Protein AF-A0A812N7P0-F1 (afdb_monomer)

Structure (mmCIF, N/CA/C/O backbone):
data_AF-A0A812N7P0-F1
#
_entry.id   AF-A0A812N7P0-F1
#
loop_
_atom_site.group_PDB
_atom_site.id
_atom_site.type_symbol
_atom_site.label_atom_id
_atom_site.label_alt_id
_atom_site.label_comp_id
_atom_site.label_asy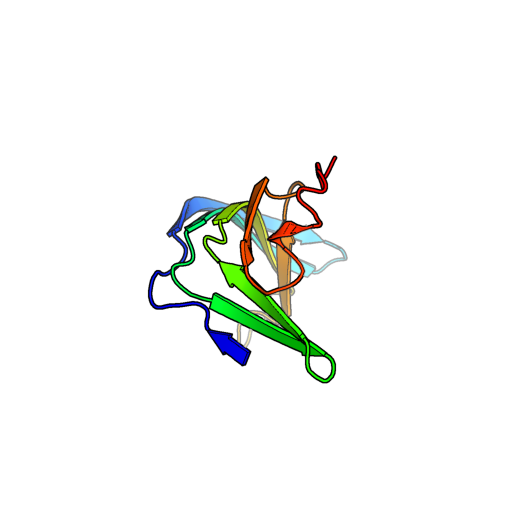m_id
_atom_site.label_entity_id
_atom_site.label_seq_id
_atom_site.pdbx_PDB_ins_code
_atom_site.Cartn_x
_atom_site.Cartn_y
_atom_site.Cartn_z
_atom_site.occupancy
_atom_site.B_iso_or_equiv
_atom_site.auth_seq_id
_atom_site.auth_comp_id
_atom_site.auth_asym_id
_atom_site.auth_atom_id
_atom_site.pdbx_PDB_model_num
ATOM 1 N N . GLU A 1 1 ? 2.768 -5.010 -21.454 1.00 88.19 1 GLU A N 1
ATOM 2 C CA . GLU A 1 1 ? 2.739 -6.167 -20.540 1.00 88.19 1 GLU A CA 1
ATOM 3 C C . GLU A 1 1 ? 3.118 -5.702 -19.145 1.00 88.19 1 GLU A C 1
ATOM 5 O O . GLU A 1 1 ? 3.998 -4.857 -19.026 1.00 88.19 1 GLU A O 1
ATOM 10 N N . ILE A 1 2 ? 2.432 -6.185 -18.111 1.00 92.25 2 ILE A N 1
ATOM 11 C CA . ILE A 1 2 ? 2.720 -5.836 -16.717 1.00 92.25 2 ILE A CA 1
ATOM 12 C C . ILE A 1 2 ? 2.961 -7.142 -15.969 1.00 92.25 2 ILE A C 1
ATOM 14 O O . ILE A 1 2 ? 2.033 -7.928 -15.800 1.00 92.25 2 ILE A O 1
ATOM 18 N N . ASN A 1 3 ? 4.195 -7.358 -15.526 1.00 94.00 3 ASN A N 1
ATOM 19 C CA . ASN A 1 3 ? 4.571 -8.449 -14.642 1.00 94.00 3 ASN A CA 1
ATOM 20 C C . ASN A 1 3 ? 5.231 -7.835 -13.400 1.00 94.00 3 ASN A C 1
ATOM 22 O O . ASN A 1 3 ? 6.187 -7.074 -13.521 1.00 94.00 3 ASN A O 1
ATOM 26 N N . LEU A 1 4 ? 4.699 -8.122 -12.213 1.00 93.12 4 LEU A N 1
ATOM 27 C CA . LEU A 1 4 ? 5.176 -7.554 -10.945 1.00 93.12 4 LEU A CA 1
ATOM 28 C C . LEU A 1 4 ? 6.100 -8.507 -10.168 1.00 93.12 4 LEU A C 1
ATOM 30 O O . LEU A 1 4 ? 6.494 -8.192 -9.048 1.00 93.12 4 LEU A O 1
ATOM 34 N N . GLY A 1 5 ? 6.453 -9.641 -10.774 1.00 93.62 5 GLY A N 1
ATOM 35 C CA . GLY A 1 5 ? 7.295 -10.666 -10.178 1.00 93.62 5 GLY A CA 1
ATOM 36 C C . GLY A 1 5 ? 6.616 -11.406 -9.026 1.00 93.62 5 GLY A C 1
ATOM 37 O O . GLY A 1 5 ? 5.408 -11.286 -8.802 1.00 93.62 5 GLY A O 1
ATOM 38 N N . ASP A 1 6 ? 7.416 -12.180 -8.300 1.00 96.12 6 ASP A N 1
ATOM 39 C CA . ASP A 1 6 ? 6.958 -13.038 -7.204 1.00 96.12 6 ASP A CA 1
ATOM 40 C C . ASP A 1 6 ? 7.313 -12.458 -5.829 1.00 96.12 6 ASP A C 1
ATOM 42 O O . ASP A 1 6 ? 6.780 -12.891 -4.795 1.00 96.12 6 ASP A O 1
ATOM 46 N N . ARG A 1 7 ? 8.206 -11.457 -5.777 1.00 96.19 7 ARG A N 1
ATOM 47 C CA . ARG A 1 7 ? 8.601 -10.847 -4.510 1.00 96.19 7 ARG A CA 1
ATOM 48 C C . ARG A 1 7 ? 7.492 -9.952 -3.971 1.00 96.19 7 ARG A C 1
ATOM 50 O O . ARG A 1 7 ? 7.208 -8.872 -4.485 1.00 96.19 7 ARG A O 1
ATOM 57 N N . LYS A 1 8 ? 6.906 -10.379 -2.855 1.00 96.56 8 LYS A N 1
ATOM 58 C CA . LYS A 1 8 ? 5.850 -9.645 -2.149 1.00 96.56 8 LYS A CA 1
ATOM 59 C C . LYS A 1 8 ? 6.406 -8.409 -1.422 1.00 96.56 8 LYS A C 1
ATOM 61 O O . LYS A 1 8 ? 7.546 -8.444 -0.949 1.00 96.56 8 LYS A O 1
ATOM 66 N N . PRO A 1 9 ? 5.615 -7.331 -1.286 1.00 96.69 9 PRO A N 1
ATOM 67 C CA . PRO A 1 9 ? 5.963 -6.212 -0.419 1.00 96.69 9 PRO A CA 1
ATOM 68 C C . PRO A 1 9 ? 6.032 -6.660 1.046 1.00 96.69 9 PRO A C 1
ATOM 70 O O . PRO A 1 9 ? 5.252 -7.501 1.495 1.00 96.69 9 PRO A O 1
ATOM 73 N N . VAL A 1 10 ? 6.952 -6.065 1.798 1.00 97.81 10 VAL A N 1
ATOM 74 C CA . VAL A 1 10 ? 7.084 -6.239 3.245 1.00 97.81 10 VAL A CA 1
ATOM 75 C C . VAL A 1 10 ? 6.385 -5.076 3.935 1.00 97.81 10 VAL A C 1
ATOM 77 O O . VAL A 1 10 ? 6.678 -3.914 3.641 1.00 97.81 10 VAL A O 1
ATOM 80 N N . LEU A 1 11 ? 5.470 -5.397 4.847 1.00 97.00 11 LEU A N 1
ATOM 81 C CA . LEU A 1 11 ? 4.768 -4.429 5.684 1.00 97.00 11 LEU A CA 1
ATOM 82 C C . LEU A 1 11 ? 5.325 -4.472 7.104 1.00 97.00 11 LEU A C 1
ATOM 84 O O . LEU A 1 11 ? 5.611 -5.551 7.624 1.00 97.00 11 LEU A O 1
ATOM 88 N N . GLY A 1 12 ? 5.444 -3.314 7.743 1.00 93.25 12 GLY A N 1
ATOM 89 C CA . GLY A 1 12 ? 5.783 -3.237 9.157 1.00 93.25 12 GLY A CA 1
ATOM 90 C C . GLY A 1 12 ? 6.731 -2.091 9.517 1.00 93.25 12 GLY A C 1
ATOM 91 O O . GLY A 1 12 ? 7.528 -1.661 8.683 1.00 93.25 12 GLY A O 1
ATOM 92 N N . PRO A 1 13 ? 6.703 -1.611 10.773 1.00 96.06 13 PRO A N 1
ATOM 93 C CA . PRO A 1 13 ? 5.783 -1.995 11.851 1.00 96.06 13 PRO A CA 1
ATOM 94 C C . PRO A 1 13 ? 4.331 -1.587 11.550 1.00 96.06 13 PRO A C 1
ATOM 96 O O . PRO A 1 13 ? 4.087 -0.803 10.636 1.00 96.06 13 PRO A O 1
ATOM 99 N N . ILE A 1 14 ? 3.373 -2.169 12.274 1.00 97.19 14 ILE A N 1
ATOM 100 C CA . ILE A 1 14 ? 1.941 -1.861 12.155 1.00 97.19 14 ILE A CA 1
ATOM 101 C C . ILE A 1 14 ? 1.504 -1.145 13.432 1.00 97.19 14 ILE A C 1
ATOM 103 O O . ILE A 1 14 ? 1.804 -1.603 14.533 1.00 97.19 14 ILE A O 1
ATOM 107 N N . GLN A 1 15 ? 0.795 -0.035 13.276 1.00 97.75 15 GLN A N 1
ATOM 108 C CA . GLN A 1 15 ? 0.158 0.714 14.351 1.00 97.75 15 GLN A CA 1
ATOM 109 C C . GLN A 1 15 ? -1.323 0.858 14.033 1.00 97.75 15 GLN A C 1
ATOM 111 O O . GLN A 1 15 ? -1.698 1.067 12.884 1.00 97.75 15 GLN A O 1
ATOM 116 N N . THR A 1 16 ? -2.173 0.734 15.044 1.00 97.88 16 THR A N 1
ATOM 117 C CA . THR A 1 16 ? -3.625 0.790 14.870 1.00 97.88 16 THR A CA 1
ATOM 118 C C . THR A 1 16 ? -4.247 1.709 15.897 1.00 97.88 16 THR A C 1
ATOM 120 O O . THR A 1 16 ? -3.855 1.674 17.063 1.00 97.88 16 THR A O 1
ATOM 123 N N . PHE A 1 17 ? -5.247 2.480 15.491 1.00 97.75 17 PHE A N 1
ATOM 124 C CA . PHE A 1 17 ? -5.994 3.345 16.395 1.00 97.75 17 PHE A CA 1
ATOM 125 C C . PHE A 1 17 ? -7.413 3.577 15.882 1.00 97.75 17 PHE A C 1
ATOM 127 O O . PHE A 1 17 ? -7.670 3.575 14.677 1.00 97.75 17 PHE A O 1
ATOM 134 N N . PHE A 1 18 ? -8.341 3.781 16.812 1.00 97.00 18 PHE A N 1
ATOM 135 C CA . PHE A 1 18 ? -9.721 4.126 16.492 1.00 97.00 18 PHE A CA 1
ATOM 136 C C . PHE A 1 18 ? -9.877 5.635 16.365 1.00 97.00 18 PHE A C 1
ATOM 138 O O . PHE A 1 18 ? -9.231 6.405 17.075 1.00 97.00 18 PHE A O 1
ATOM 145 N N . GLU A 1 19 ? -10.749 6.057 15.460 1.00 94.94 19 GLU A N 1
ATOM 146 C CA . GLU A 1 19 ? -11.069 7.465 15.261 1.00 94.94 19 GLU A CA 1
ATOM 147 C C . GLU A 1 19 ? -12.491 7.602 14.708 1.00 94.94 19 GLU A C 1
ATOM 149 O O . GLU A 1 19 ? -12.930 6.794 13.884 1.00 94.94 19 GLU A O 1
ATOM 154 N N . THR A 1 20 ? -13.181 8.678 15.079 1.00 94.56 20 THR A N 1
ATOM 155 C CA . THR A 1 20 ? -14.490 9.047 14.528 1.00 94.56 20 THR A CA 1
ATOM 156 C C . THR A 1 20 ? -14.350 10.270 13.627 1.00 94.56 20 THR A C 1
ATOM 158 O O . THR A 1 20 ? -13.795 11.285 14.038 1.00 94.56 20 THR A O 1
ATOM 161 N N . GLN A 1 21 ? -14.882 10.208 12.403 1.00 91.44 21 GLN A N 1
ATOM 162 C CA . GLN A 1 21 ? -14.896 11.340 11.466 1.00 91.44 21 GLN A CA 1
ATOM 163 C C . GLN A 1 21 ? -16.257 11.434 10.791 1.00 91.44 21 GLN A C 1
ATOM 165 O O . GLN A 1 21 ? -16.800 10.422 10.351 1.00 91.44 21 GLN A O 1
ATOM 170 N N . ASN A 1 22 ? -16.798 12.650 10.687 1.00 91.19 22 ASN A N 1
ATOM 171 C CA . ASN A 1 22 ? -18.120 12.909 10.105 1.00 91.19 22 ASN A CA 1
ATOM 172 C C . ASN A 1 22 ? -19.234 12.039 10.726 1.00 91.19 22 ASN A C 1
ATOM 174 O O . ASN A 1 22 ? -20.159 11.634 10.032 1.00 91.19 22 ASN A O 1
ATOM 178 N N . GLY A 1 23 ? -19.122 11.726 12.022 1.00 92.81 23 GLY A N 1
ATOM 179 C CA . GLY A 1 23 ? -20.088 10.897 12.751 1.00 92.81 23 GLY A CA 1
ATOM 180 C C . GLY A 1 23 ? -19.929 9.382 12.575 1.00 92.81 23 GLY A C 1
ATOM 181 O O . GLY A 1 23 ? -20.706 8.640 13.163 1.00 92.81 23 GLY A O 1
ATOM 182 N N . PHE A 1 24 ? -18.930 8.912 11.821 1.00 93.62 24 PHE A N 1
ATOM 183 C CA . PHE A 1 24 ? -18.690 7.486 11.598 1.00 93.62 24 PHE A CA 1
ATOM 184 C C . PHE A 1 24 ? -17.419 7.004 12.301 1.00 93.62 24 PHE A C 1
ATOM 186 O O . PHE A 1 24 ? -16.326 7.537 12.070 1.00 93.62 24 PHE A O 1
ATOM 193 N N . GLU A 1 25 ? -17.554 5.964 13.123 1.00 95.75 25 GLU A N 1
ATOM 194 C CA . GLU A 1 25 ? -16.422 5.253 13.719 1.00 95.75 25 GLU A CA 1
ATOM 195 C C . GLU A 1 25 ? -15.608 4.526 12.642 1.00 95.75 25 GLU A C 1
ATOM 197 O O . GLU A 1 25 ? -16.142 4.050 11.634 1.00 95.75 25 GLU A O 1
ATOM 202 N N . GLY A 1 26 ? -14.294 4.465 12.845 1.00 96.69 26 GLY A N 1
ATOM 203 C CA . GLY A 1 26 ? -13.364 3.811 11.938 1.00 96.69 26 GLY A CA 1
ATOM 204 C C . GLY A 1 26 ? -12.118 3.290 12.643 1.00 96.69 26 GLY A C 1
ATOM 205 O O . GLY A 1 26 ? -11.722 3.792 13.697 1.00 96.69 26 GLY A O 1
ATOM 206 N N . LEU A 1 27 ? -11.486 2.296 12.021 1.00 97.44 27 LEU A N 1
ATOM 207 C CA . LEU A 1 27 ? -10.169 1.789 12.399 1.00 97.44 27 LEU A CA 1
ATOM 208 C C . LEU A 1 27 ? -9.131 2.330 11.414 1.00 97.44 27 LEU A C 1
ATOM 210 O O . LEU A 1 27 ? -9.237 2.116 10.206 1.00 97.44 27 LEU A O 1
ATOM 214 N N . ASN A 1 28 ? -8.121 3.016 11.932 1.00 97.81 28 ASN A N 1
ATOM 215 C CA . ASN A 1 28 ? -6.952 3.423 11.169 1.00 97.81 28 ASN A CA 1
ATOM 216 C C . ASN A 1 28 ? -5.809 2.438 11.410 1.00 97.81 28 ASN A C 1
ATOM 218 O O . ASN A 1 28 ? -5.620 1.951 12.529 1.00 97.81 28 ASN A O 1
ATOM 222 N N . ILE A 1 29 ? -5.049 2.161 10.356 1.00 98.12 29 ILE A N 1
ATOM 223 C CA . ILE A 1 29 ? -3.878 1.292 10.375 1.00 98.12 29 ILE A CA 1
ATOM 224 C C . ILE A 1 29 ? -2.745 2.017 9.655 1.00 98.12 29 ILE A C 1
ATOM 226 O O . ILE A 1 29 ? -2.797 2.205 8.441 1.00 98.12 29 ILE A O 1
ATOM 230 N N . ASP A 1 30 ? -1.707 2.367 10.400 1.00 97.94 30 ASP A N 1
ATOM 231 C CA . ASP A 1 30 ? -0.476 2.930 9.864 1.00 97.94 30 ASP A CA 1
ATOM 232 C C . ASP A 1 30 ? 0.577 1.836 9.754 1.00 97.94 30 ASP A C 1
ATOM 234 O O . ASP A 1 30 ? 0.817 1.072 10.693 1.00 97.94 30 ASP A O 1
ATOM 238 N N . THR A 1 31 ? 1.230 1.740 8.601 1.00 98.31 31 THR A N 1
ATOM 239 C CA . THR A 1 31 ? 2.329 0.796 8.416 1.00 98.31 31 THR A CA 1
ATOM 240 C C . THR A 1 31 ? 3.343 1.289 7.406 1.00 98.31 31 THR A C 1
ATOM 242 O O . THR A 1 31 ? 3.004 2.011 6.474 1.00 98.31 31 THR A O 1
ATOM 245 N N . ASN A 1 32 ? 4.600 0.877 7.543 1.00 98.00 32 ASN A N 1
ATOM 246 C CA . ASN A 1 32 ? 5.558 1.088 6.465 1.00 98.00 32 ASN A CA 1
ATOM 247 C C . ASN A 1 32 ? 5.444 -0.029 5.432 1.00 98.00 32 ASN A C 1
ATOM 249 O O . ASN A 1 32 ? 5.217 -1.185 5.777 1.00 98.00 32 ASN A O 1
ATOM 253 N N . VAL A 1 33 ? 5.659 0.320 4.169 1.00 97.94 33 VAL A N 1
ATOM 254 C CA . VAL A 1 33 ? 5.782 -0.615 3.055 1.00 97.94 33 VAL A CA 1
ATOM 255 C C . VAL A 1 33 ? 7.182 -0.510 2.474 1.00 97.94 33 VAL A C 1
ATOM 257 O O . VAL A 1 33 ? 7.695 0.583 2.237 1.00 97.94 33 VAL A O 1
ATOM 260 N N . THR A 1 34 ? 7.818 -1.653 2.248 1.00 97.94 34 THR A N 1
ATOM 261 C CA . THR A 1 34 ? 9.025 -1.762 1.427 1.00 97.94 34 THR A CA 1
ATOM 262 C C . THR A 1 34 ? 8.801 -2.845 0.394 1.00 97.94 34 THR A C 1
ATOM 264 O O . THR A 1 34 ? 8.512 -3.990 0.731 1.00 97.94 34 THR A O 1
ATOM 267 N N . TRP A 1 35 ? 8.953 -2.496 -0.874 1.00 97.56 3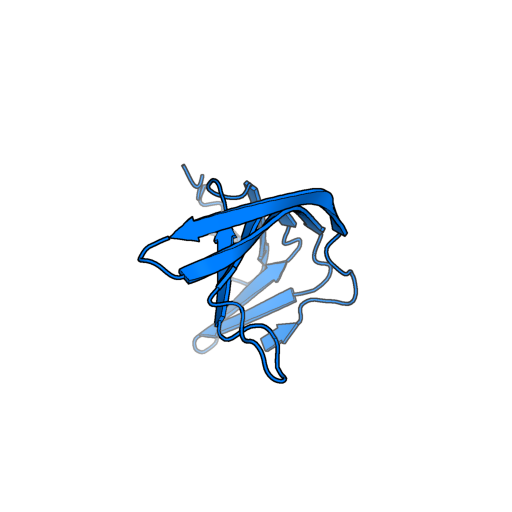5 TRP A N 1
ATOM 268 C CA . TRP A 1 35 ? 8.784 -3.418 -1.976 1.00 97.56 35 TRP A CA 1
ATOM 269 C C . TRP A 1 35 ? 9.961 -3.304 -2.927 1.00 97.56 35 TRP A C 1
ATOM 271 O O . TRP A 1 35 ? 10.278 -2.221 -3.408 1.00 97.56 35 TRP A O 1
ATOM 281 N N . LEU A 1 36 ? 10.611 -4.436 -3.171 1.00 96.25 36 LEU A N 1
ATOM 282 C CA . LEU A 1 36 ? 11.655 -4.587 -4.173 1.00 96.25 36 LEU A CA 1
ATOM 283 C C . LEU A 1 36 ? 11.086 -5.511 -5.247 1.00 96.25 36 LEU A C 1
ATOM 285 O O . LEU A 1 36 ? 11.128 -6.726 -5.088 1.00 96.25 36 LEU A O 1
ATOM 289 N N . CYS A 1 37 ? 10.483 -4.938 -6.278 1.00 94.62 37 CYS A N 1
ATOM 290 C CA . CYS A 1 37 ? 9.849 -5.689 -7.351 1.00 94.62 37 CYS A CA 1
ATOM 291 C C . CYS A 1 37 ? 10.922 -6.352 -8.227 1.00 94.62 37 CYS A C 1
ATOM 293 O O . CYS A 1 37 ? 11.859 -5.692 -8.679 1.00 94.62 37 CYS A O 1
ATOM 295 N N . ASP A 1 38 ? 10.781 -7.656 -8.456 1.00 93.81 38 ASP A N 1
ATOM 296 C CA . ASP A 1 38 ? 11.600 -8.458 -9.374 1.00 93.81 38 ASP A CA 1
ATOM 297 C C . ASP A 1 38 ? 10.908 -8.704 -10.725 1.00 93.81 38 ASP A C 1
ATOM 299 O O . ASP A 1 38 ? 11.409 -9.443 -11.570 1.00 93.81 38 ASP A O 1
ATOM 303 N N . GLY A 1 39 ? 9.765 -8.052 -10.940 1.00 92.25 39 GLY A N 1
ATOM 304 C CA . GLY A 1 39 ? 9.048 -8.038 -12.204 1.00 92.25 39 GLY A CA 1
ATOM 305 C C . GLY A 1 39 ? 9.574 -7.016 -13.214 1.00 92.25 39 GLY A C 1
ATOM 306 O O . GLY A 1 39 ? 10.515 -6.255 -12.975 1.00 92.25 39 GLY A O 1
ATOM 307 N N . LYS A 1 40 ? 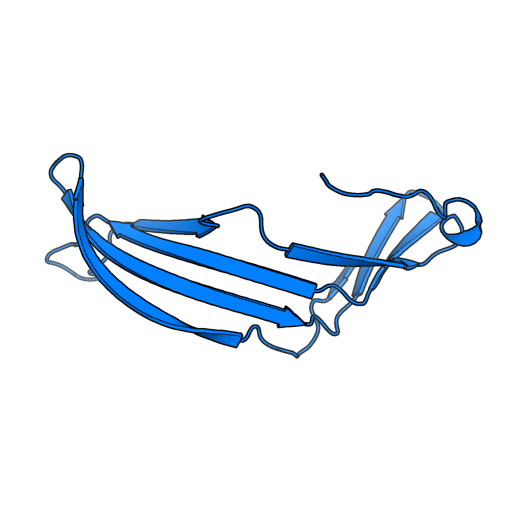8.899 -6.982 -14.363 1.00 92.56 40 LYS A N 1
ATOM 308 C CA . LYS A 1 40 ? 9.158 -6.059 -15.465 1.00 92.56 40 LYS A CA 1
ATOM 309 C C . LYS A 1 40 ? 7.849 -5.528 -16.031 1.00 92.56 40 LYS A C 1
ATOM 311 O O . LYS A 1 40 ? 6.901 -6.271 -16.289 1.00 92.56 40 LYS A O 1
ATOM 316 N N . ILE A 1 41 ? 7.823 -4.229 -16.293 1.00 91.94 41 ILE A N 1
ATOM 317 C CA . ILE A 1 41 ? 6.723 -3.574 -17.000 1.00 91.94 41 ILE A CA 1
ATOM 318 C C . ILE A 1 41 ? 7.219 -3.220 -18.396 1.00 91.94 41 ILE A C 1
ATOM 320 O O . ILE A 1 41 ? 8.262 -2.594 -18.535 1.00 91.94 41 ILE A O 1
ATOM 324 N N . ILE A 1 42 ? 6.488 -3.621 -19.431 1.00 91.25 42 ILE A N 1
ATOM 325 C CA . ILE A 1 42 ? 6.830 -3.365 -20.833 1.00 91.25 42 ILE A CA 1
ATOM 326 C C . ILE A 1 42 ? 5.722 -2.545 -21.482 1.00 91.25 42 ILE A C 1
ATOM 328 O O . ILE A 1 42 ? 4.567 -2.974 -21.556 1.00 91.25 42 ILE A O 1
ATOM 332 N N . LEU A 1 43 ? 6.091 -1.387 -22.013 1.00 89.31 43 LEU A N 1
ATOM 333 C CA . LEU A 1 43 ? 5.251 -0.504 -22.806 1.00 89.31 43 LEU A CA 1
ATOM 334 C C . LEU A 1 43 ? 5.686 -0.600 -24.271 1.00 89.31 43 LEU A C 1
ATOM 336 O O . LEU A 1 43 ? 6.860 -0.431 -24.595 1.00 89.31 43 LEU A O 1
ATOM 340 N N . ARG A 1 44 ? 4.732 -0.872 -25.164 1.00 87.38 44 ARG A N 1
ATOM 341 C CA . ARG A 1 44 ? 4.957 -0.916 -26.614 1.00 87.38 44 ARG A CA 1
ATOM 342 C C . ARG A 1 44 ? 4.217 0.239 -27.272 1.00 87.38 44 ARG A C 1
ATOM 344 O O . ARG A 1 44 ? 3.004 0.349 -27.112 1.00 87.38 44 ARG A O 1
ATOM 351 N N . ILE A 1 45 ? 4.944 1.081 -28.002 1.00 84.00 45 ILE A N 1
ATOM 352 C CA . ILE A 1 45 ? 4.398 2.207 -28.768 1.00 84.00 45 ILE A CA 1
ATOM 353 C C . ILE A 1 45 ? 4.891 2.062 -30.211 1.00 84.00 45 ILE A C 1
ATOM 355 O O . ILE A 1 45 ? 6.038 2.375 -30.531 1.00 84.00 45 ILE A O 1
ATOM 359 N N . GLY A 1 46 ? 4.034 1.543 -31.095 1.00 84.25 46 GLY A N 1
ATOM 360 C CA . GLY A 1 46 ? 4.426 1.209 -32.467 1.00 84.25 46 GLY A CA 1
ATOM 361 C C . GLY A 1 46 ? 5.540 0.155 -32.497 1.00 84.25 46 GLY A C 1
ATOM 362 O O . GLY A 1 46 ? 5.384 -0.921 -31.926 1.00 84.25 46 GLY A O 1
ATOM 363 N N . ALA A 1 47 ? 6.664 0.474 -33.147 1.00 83.06 47 ALA A N 1
ATOM 364 C CA . ALA A 1 47 ? 7.851 -0.388 -33.211 1.00 83.06 47 ALA A CA 1
ATOM 365 C C . ALA A 1 47 ? 8.810 -0.222 -32.013 1.00 83.06 47 ALA A C 1
ATOM 367 O O . ALA A 1 47 ? 9.824 -0.913 -31.935 1.00 83.06 47 ALA A O 1
ATOM 368 N N . VAL A 1 48 ? 8.521 0.708 -31.097 1.00 82.19 48 VAL A N 1
ATOM 369 C CA . VAL A 1 48 ? 9.369 0.997 -29.937 1.00 82.19 48 VAL A CA 1
ATOM 370 C C . VAL A 1 48 ? 8.880 0.204 -28.729 1.00 82.19 48 VAL A C 1
ATOM 372 O O . VAL A 1 48 ? 7.704 0.264 -28.366 1.00 82.19 48 VAL A O 1
ATOM 375 N N . GLU A 1 49 ? 9.805 -0.495 -28.072 1.00 86.06 49 GLU A N 1
ATOM 376 C CA . GLU A 1 49 ? 9.583 -1.162 -26.790 1.00 86.06 49 GLU A CA 1
ATOM 377 C C . GLU A 1 49 ? 10.400 -0.467 -25.691 1.00 86.06 49 GLU A C 1
ATOM 379 O O . GLU A 1 49 ? 11.611 -0.270 -25.834 1.00 86.06 49 GLU A O 1
ATOM 384 N N . ILE A 1 50 ? 9.722 -0.082 -24.608 1.00 88.62 50 ILE A N 1
ATOM 385 C CA . ILE A 1 50 ? 10.303 0.529 -23.409 1.00 88.62 50 ILE A CA 1
ATOM 386 C C . ILE A 1 50 ? 9.963 -0.366 -22.219 1.00 88.62 50 ILE A C 1
ATOM 388 O O . ILE A 1 50 ? 8.801 -0.709 -22.004 1.00 88.62 50 ILE A O 1
ATOM 392 N N . GLY A 1 51 ? 10.971 -0.743 -21.445 1.00 89.25 51 GLY A N 1
ATOM 393 C CA . GLY A 1 51 ? 10.835 -1.514 -20.220 1.00 89.25 51 GLY A CA 1
ATOM 394 C C . GLY A 1 51 ? 11.081 -0.666 -18.975 1.00 89.25 51 GLY A C 1
ATOM 395 O O . GLY A 1 51 ? 11.835 0.303 -19.011 1.00 89.25 51 GLY A O 1
ATOM 396 N N . ILE A 1 52 ? 10.459 -1.055 -17.868 1.00 90.56 52 ILE A N 1
ATOM 397 C CA . ILE A 1 52 ? 10.775 -0.613 -16.512 1.00 90.56 52 ILE A CA 1
ATOM 398 C C . ILE A 1 52 ? 11.150 -1.863 -15.720 1.00 90.56 52 ILE A C 1
ATOM 400 O O . ILE A 1 52 ? 10.378 -2.822 -15.663 1.00 90.56 52 ILE A O 1
ATOM 404 N N . GLU A 1 53 ? 12.331 -1.837 -15.119 1.00 90.38 53 GLU A N 1
ATOM 405 C CA . GLU A 1 53 ? 12.916 -2.917 -14.324 1.00 90.38 53 GLU A CA 1
ATOM 406 C C . GLU A 1 53 ? 13.423 -2.368 -12.985 1.00 90.38 53 GLU A C 1
ATOM 408 O O . GLU A 1 53 ? 13.558 -1.153 -12.808 1.00 90.38 53 GLU A O 1
ATOM 413 N N . ASN A 1 54 ? 13.721 -3.262 -12.038 1.00 89.25 54 ASN A N 1
ATOM 414 C CA . ASN A 1 54 ? 14.265 -2.916 -10.718 1.00 89.25 54 ASN A CA 1
ATOM 415 C C . ASN A 1 54 ? 13.416 -1.876 -9.967 1.00 89.25 54 ASN A C 1
ATOM 417 O O . ASN A 1 54 ? 13.951 -0.976 -9.314 1.00 89.25 54 ASN A O 1
ATOM 421 N N . PHE A 1 55 ? 12.089 -1.972 -10.086 1.00 93.1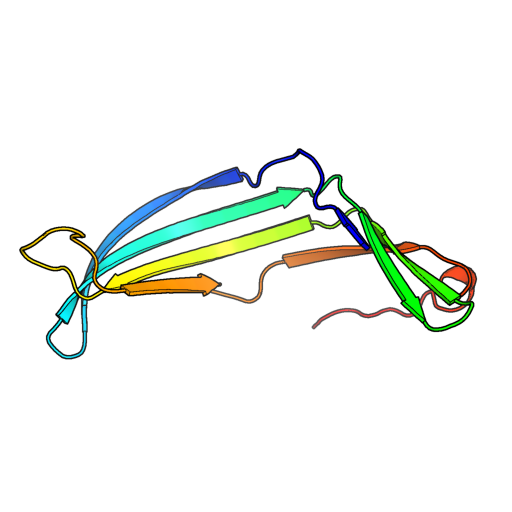9 55 PHE A N 1
ATOM 422 C CA . PHE A 1 55 ? 11.193 -1.066 -9.383 1.00 93.19 55 PHE A CA 1
ATOM 423 C C . PHE A 1 55 ? 11.290 -1.307 -7.873 1.00 93.19 55 PHE A C 1
ATOM 425 O O . PHE A 1 55 ? 11.111 -2.424 -7.389 1.00 93.19 55 PHE A O 1
ATOM 432 N N . SER A 1 56 ? 11.539 -0.252 -7.109 1.00 95.69 56 SER A N 1
ATOM 433 C CA . SER A 1 56 ? 11.425 -0.280 -5.658 1.00 95.69 56 SER A CA 1
ATOM 434 C C . SER A 1 56 ? 10.535 0.842 -5.160 1.00 95.69 56 SER A C 1
ATOM 436 O O . SER A 1 56 ? 10.503 1.933 -5.730 1.00 95.69 56 SER A O 1
ATOM 438 N N . LEU A 1 57 ? 9.818 0.550 -4.081 1.00 96.25 57 LEU A N 1
ATOM 439 C CA . LEU A 1 57 ? 8.922 1.462 -3.392 1.00 96.25 57 LEU A CA 1
ATOM 440 C C . LEU A 1 57 ? 9.159 1.330 -1.890 1.00 96.25 57 LEU A C 1
ATOM 442 O O . LEU A 1 57 ? 9.087 0.233 -1.337 1.00 96.25 57 LEU A O 1
ATOM 446 N N . LYS A 1 58 ? 9.410 2.451 -1.220 1.00 98.12 58 LYS A N 1
ATOM 447 C CA . LYS A 1 58 ? 9.510 2.526 0.236 1.00 98.12 58 LYS A CA 1
ATOM 448 C C . LYS A 1 58 ? 8.747 3.738 0.749 1.00 98.12 58 LYS A C 1
ATOM 450 O O . LYS A 1 58 ? 8.983 4.853 0.296 1.00 98.12 58 LYS A O 1
ATOM 455 N N . GLY A 1 59 ? 7.861 3.542 1.715 1.00 97.69 59 GLY A N 1
ATOM 456 C CA . GLY A 1 59 ? 7.082 4.641 2.278 1.00 97.69 59 GLY A CA 1
ATOM 457 C C . GLY A 1 59 ? 6.215 4.217 3.452 1.00 97.69 59 GLY A C 1
ATOM 458 O O . GLY A 1 59 ? 6.277 3.071 3.897 1.00 97.69 59 GLY A O 1
ATOM 459 N N . SER A 1 60 ? 5.401 5.151 3.932 1.00 98.00 60 SER A N 1
ATOM 460 C CA . SER A 1 60 ? 4.439 4.927 5.010 1.00 98.00 60 SER A CA 1
ATOM 461 C C . SER A 1 60 ? 3.020 5.001 4.457 1.00 98.00 60 SER A C 1
ATOM 463 O O . SER A 1 60 ? 2.652 5.969 3.794 1.00 98.00 60 SER A O 1
ATOM 465 N N . VAL A 1 61 ? 2.237 3.963 4.720 1.00 98.06 61 VAL A N 1
ATOM 466 C CA . VAL A 1 61 ? 0.855 3.778 4.286 1.00 98.06 61 VAL A CA 1
ATOM 467 C C . VAL A 1 61 ? -0.071 4.011 5.473 1.00 98.06 61 VAL A C 1
ATOM 469 O O . VAL A 1 61 ? 0.167 3.487 6.556 1.00 98.06 61 VAL A O 1
ATOM 472 N N . HIS A 1 62 ? -1.149 4.745 5.233 1.00 97.75 62 HIS A N 1
ATOM 473 C CA . HIS A 1 62 ? -2.283 4.907 6.129 1.00 97.75 62 HIS A CA 1
ATOM 474 C C . HIS A 1 62 ? -3.506 4.256 5.488 1.00 97.75 62 HIS A C 1
ATOM 476 O O . HIS A 1 62 ? -3.945 4.663 4.403 1.00 97.75 62 HIS A O 1
ATOM 482 N N . LEU A 1 63 ? -4.030 3.225 6.145 1.00 97.75 63 LEU A N 1
ATOM 483 C CA . LEU A 1 63 ? -5.278 2.568 5.791 1.00 97.75 63 LEU A CA 1
ATOM 484 C C . LEU A 1 63 ? -6.372 3.043 6.737 1.00 97.75 63 LEU A C 1
ATOM 486 O O . LEU A 1 63 ? -6.198 3.046 7.952 1.00 97.75 63 LEU A O 1
ATOM 490 N N . ARG A 1 64 ? -7.527 3.381 6.176 1.00 97.31 64 ARG A N 1
ATOM 491 C CA . ARG A 1 64 ? -8.690 3.849 6.922 1.00 97.31 64 ARG A CA 1
ATOM 492 C C . ARG A 1 64 ? -9.878 2.956 6.603 1.00 97.31 64 ARG A C 1
ATOM 494 O O . ARG A 1 64 ? -10.301 2.879 5.452 1.00 97.31 64 ARG A O 1
ATOM 501 N N . LEU A 1 65 ? -10.388 2.273 7.619 1.00 97.56 65 LEU A N 1
ATOM 502 C CA . LEU A 1 65 ? -11.524 1.359 7.548 1.00 97.56 65 LEU A CA 1
ATOM 503 C C . LEU A 1 65 ? -12.733 2.058 8.177 1.00 97.56 65 LEU A C 1
ATOM 505 O O . LEU A 1 65 ? -12.837 2.123 9.401 1.00 97.56 65 LEU A O 1
ATOM 509 N N . ARG A 1 66 ? -13.602 2.655 7.355 1.00 96.06 66 ARG A N 1
ATOM 510 C CA . ARG A 1 66 ? -14.738 3.486 7.795 1.00 96.06 66 ARG A CA 1
ATOM 511 C C . ARG A 1 66 ? -15.847 3.488 6.725 1.00 96.06 66 ARG A C 1
ATOM 513 O O . ARG A 1 66 ? -15.516 3.605 5.545 1.00 96.06 66 ARG A O 1
ATOM 520 N N . PRO A 1 67 ? -17.139 3.437 7.105 1.00 95.88 67 PRO A N 1
ATOM 521 C CA . PRO A 1 67 ? -17.660 3.263 8.467 1.00 95.88 67 PRO A CA 1
ATOM 522 C C . PRO A 1 67 ? -17.502 1.823 8.969 1.00 95.88 67 PRO A C 1
ATOM 524 O O . PRO A 1 67 ? -17.474 0.891 8.165 1.00 95.88 67 PRO A O 1
ATOM 527 N N . LEU A 1 68 ? -17.420 1.635 10.286 1.00 96.19 68 LEU A N 1
ATOM 528 C CA . LEU A 1 68 ? -17.641 0.319 10.893 1.00 96.19 68 LEU A CA 1
ATOM 529 C C . LEU A 1 68 ? -19.144 0.003 10.901 1.00 96.19 68 LEU A C 1
ATOM 531 O O . LEU A 1 68 ? -19.963 0.886 11.153 1.00 96.19 68 LEU A O 1
ATOM 535 N N . LEU A 1 69 ? -19.500 -1.239 10.572 1.00 95.62 69 LEU A N 1
ATOM 536 C CA . LEU A 1 69 ? -20.881 -1.717 10.468 1.00 95.62 69 LEU A CA 1
ATOM 537 C C . LEU A 1 69 ? -21.175 -2.751 11.561 1.00 95.62 69 LEU A C 1
ATOM 539 O O . LEU A 1 69 ? -20.316 -3.557 11.910 1.00 95.62 69 LEU A O 1
ATOM 543 N N . GLU A 1 70 ? -22.417 -2.783 12.044 1.00 94.25 70 GLU A N 1
ATOM 544 C CA . GLU A 1 70 ? -22.883 -3.769 13.038 1.00 94.25 70 GLU A CA 1
ATOM 545 C C . GLU A 1 70 ? -23.197 -5.149 12.429 1.00 94.25 70 GLU A C 1
ATOM 547 O O . GLU A 1 70 ? -23.466 -6.114 13.142 1.00 94.25 70 GLU A O 1
ATOM 552 N N . THR A 1 71 ? -23.170 -5.260 11.098 1.00 94.88 71 THR A N 1
ATOM 553 C CA . THR A 1 71 ? -23.438 -6.498 10.353 1.00 94.88 71 THR A CA 1
ATOM 554 C C . THR A 1 71 ? -22.283 -6.814 9.410 1.00 94.88 71 THR A C 1
ATOM 556 O O . THR A 1 71 ? -21.448 -5.959 9.121 1.00 94.88 71 THR A O 1
ATOM 559 N N . LEU A 1 72 ? -22.196 -8.062 8.943 1.00 94.06 72 LEU A N 1
ATOM 560 C CA . LEU A 1 72 ? -21.153 -8.463 8.000 1.00 94.06 72 LEU A CA 1
ATOM 561 C C . LEU A 1 72 ? -21.426 -7.904 6.588 1.00 94.06 72 LEU A C 1
ATOM 563 O O . LEU A 1 72 ? -22.559 -8.019 6.117 1.00 94.06 72 LEU A O 1
ATOM 567 N N . PRO A 1 73 ? -20.396 -7.398 5.873 1.00 90.94 73 PRO A N 1
ATOM 568 C CA . PRO A 1 73 ? -19.010 -7.196 6.321 1.00 90.94 73 PRO A CA 1
ATOM 569 C C . PRO A 1 73 ? -18.877 -6.012 7.299 1.00 90.94 73 PRO A C 1
ATOM 571 O O . PRO A 1 73 ? -19.429 -4.950 7.056 1.00 90.94 73 PRO A O 1
ATOM 574 N N . VAL A 1 74 ? -18.079 -6.164 8.366 1.00 94.19 74 VAL A N 1
ATOM 575 C CA . VAL A 1 74 ? -17.958 -5.169 9.465 1.00 94.19 74 VAL A CA 1
ATOM 576 C C . VAL A 1 74 ? -17.321 -3.826 9.069 1.00 94.19 74 VAL A C 1
ATOM 578 O O . VAL A 1 74 ? -17.244 -2.913 9.885 1.00 94.19 74 VAL A O 1
ATOM 581 N N . VAL A 1 75 ? -16.849 -3.688 7.829 1.00 96.12 75 VAL A N 1
ATOM 582 C CA . VAL A 1 75 ? -16.262 -2.458 7.285 1.00 96.12 75 VAL A CA 1
ATOM 583 C C . VAL A 1 75 ? -17.026 -2.077 6.020 1.00 96.12 75 VAL A C 1
ATOM 585 O O . VAL A 1 75 ? -17.026 -2.828 5.047 1.00 96.12 75 VAL A O 1
ATOM 588 N N . GLY A 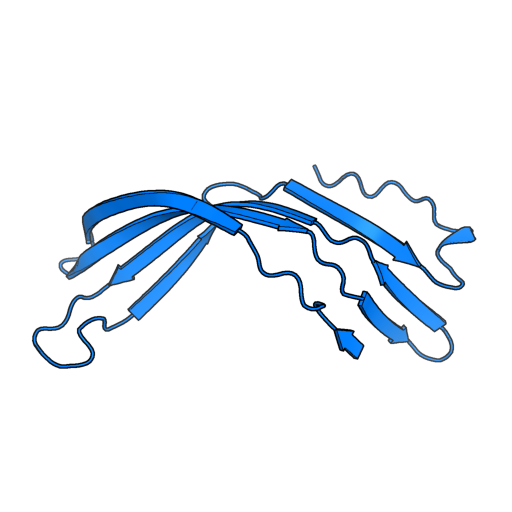1 76 ? -17.641 -0.895 6.019 1.00 94.88 76 GLY A N 1
ATOM 589 C CA . GLY A 1 76 ? -18.383 -0.357 4.877 1.00 94.88 76 GLY A CA 1
ATOM 590 C C . GLY A 1 76 ? -17.502 0.272 3.794 1.00 94.88 76 GLY A C 1
ATOM 591 O O . GLY A 1 76 ? -17.945 0.426 2.660 1.00 94.88 76 GLY A O 1
ATOM 592 N N . GLY A 1 77 ? -16.253 0.622 4.116 1.00 94.94 77 GLY A N 1
ATOM 593 C CA . GLY A 1 77 ? -15.317 1.221 3.169 1.00 94.94 77 GLY A CA 1
ATOM 594 C C . GLY A 1 77 ? -13.863 1.151 3.629 1.00 94.94 77 GLY A C 1
ATOM 595 O O . GLY A 1 77 ? -13.569 1.165 4.823 1.00 94.94 77 GLY A O 1
ATOM 596 N N . MET A 1 78 ? -12.949 1.084 2.661 1.00 96.19 78 MET A N 1
ATOM 597 C CA . MET A 1 78 ? -11.505 1.113 2.887 1.00 96.19 78 MET A CA 1
ATOM 598 C C . MET A 1 78 ? -10.861 2.172 1.998 1.00 96.19 78 MET A C 1
ATOM 600 O O . MET A 1 78 ? -11.093 2.210 0.792 1.00 96.19 78 MET A O 1
ATOM 604 N N . GLN A 1 79 ? -10.000 2.988 2.592 1.00 96.50 79 GLN A N 1
ATOM 605 C CA . GLN A 1 79 ? -9.142 3.933 1.892 1.00 96.50 79 GLN A CA 1
ATOM 606 C C . GLN A 1 79 ? -7.682 3.597 2.193 1.00 96.50 79 GLN A C 1
ATOM 608 O O . GLN A 1 79 ? -7.329 3.367 3.345 1.00 96.50 79 GLN A O 1
ATOM 613 N N . ILE A 1 80 ? -6.836 3.586 1.164 1.00 97.12 80 ILE A N 1
ATOM 614 C CA . ILE A 1 80 ? -5.392 3.361 1.282 1.00 97.12 80 ILE A CA 1
ATOM 615 C C . ILE A 1 80 ? -4.692 4.609 0.755 1.00 97.12 80 ILE A C 1
ATOM 617 O O . ILE A 1 80 ? -4.961 5.050 -0.361 1.00 97.12 80 ILE A O 1
ATOM 621 N N . THR A 1 81 ? -3.810 5.190 1.559 1.00 97.44 81 THR A N 1
ATOM 622 C CA . THR A 1 81 ? -3.080 6.419 1.222 1.00 97.44 81 THR A CA 1
ATOM 623 C C . THR A 1 81 ? -1.628 6.321 1.648 1.00 97.44 81 THR A C 1
ATOM 625 O O . THR A 1 81 ? -1.309 5.599 2.586 1.00 97.44 81 THR A O 1
ATOM 628 N N . MET A 1 82 ? -0.746 7.056 0.975 1.00 97.12 82 MET A N 1
ATOM 629 C CA . MET A 1 82 ? 0.614 7.275 1.462 1.00 97.12 82 MET A CA 1
ATOM 630 C C . MET A 1 82 ? 0.610 8.512 2.367 1.00 97.12 82 MET A C 1
ATOM 632 O O . MET A 1 82 ? 0.070 9.545 1.974 1.00 97.12 82 MET A O 1
ATOM 636 N N . LEU A 1 83 ? 1.202 8.417 3.561 1.00 94.81 83 LEU A N 1
ATOM 637 C CA . LEU A 1 83 ? 1.314 9.542 4.507 1.00 94.81 83 LEU A CA 1
ATOM 638 C C . LEU A 1 83 ? 2.221 10.661 3.976 1.00 94.81 83 LEU A C 1
ATOM 640 O O . LEU A 1 83 ? 2.069 11.826 4.331 1.00 94.81 83 LEU A O 1
ATOM 644 N N . SER A 1 84 ? 3.162 10.298 3.113 1.00 94.19 84 SER A N 1
ATOM 645 C CA . SER A 1 84 ? 4.072 11.192 2.407 1.00 94.19 84 SER A CA 1
ATOM 646 C C . SER A 1 84 ? 4.413 10.589 1.041 1.00 94.19 84 SER A C 1
ATOM 648 O O . SER A 1 84 ? 4.196 9.389 0.839 1.00 94.19 84 SER A O 1
ATOM 650 N N . PRO A 1 85 ? 4.932 11.377 0.079 1.00 96.56 85 PRO A N 1
ATOM 651 C CA . PRO A 1 85 ? 5.408 10.829 -1.186 1.00 96.56 85 PRO A CA 1
ATOM 652 C C . PRO A 1 85 ? 6.391 9.669 -0.943 1.00 96.56 85 PRO A C 1
ATOM 654 O O . PRO A 1 85 ? 7.389 9.859 -0.241 1.00 96.56 85 PRO A O 1
ATOM 657 N N . PRO A 1 86 ? 6.123 8.458 -1.467 1.00 96.69 86 PRO A N 1
ATOM 658 C CA . PRO A 1 86 ? 6.999 7.322 -1.241 1.00 96.69 86 PRO A CA 1
ATOM 659 C C . PRO A 1 86 ? 8.301 7.496 -2.022 1.00 96.69 86 PRO A C 1
ATOM 661 O O . PRO A 1 86 ? 8.319 7.998 -3.147 1.00 96.69 86 PRO A O 1
ATOM 664 N N . MET A 1 87 ? 9.396 7.001 -1.454 1.00 96.50 87 MET A N 1
ATOM 665 C CA . MET A 1 87 ? 10.639 6.847 -2.194 1.00 96.50 87 MET A CA 1
ATOM 666 C C . MET A 1 87 ? 10.445 5.768 -3.250 1.00 96.50 87 MET A C 1
ATOM 668 O O . MET A 1 87 ? 10.040 4.646 -2.934 1.00 96.50 87 MET A O 1
ATOM 672 N N . THR A 1 88 ? 10.749 6.103 -4.497 1.00 94.94 88 THR A N 1
ATOM 673 C CA . THR A 1 88 ? 10.650 5.176 -5.619 1.00 94.94 88 THR A CA 1
ATOM 674 C C . THR A 1 88 ? 11.922 5.201 -6.448 1.00 94.94 88 THR A C 1
ATOM 676 O O . THR A 1 88 ? 12.584 6.229 -6.568 1.00 94.94 88 THR A O 1
ATOM 679 N N . HIS A 1 89 ? 12.288 4.047 -6.991 1.00 93.06 89 HIS A N 1
ATOM 680 C CA . HIS A 1 89 ? 13.420 3.912 -7.898 1.00 93.06 89 HIS A CA 1
ATOM 681 C C . HIS A 1 89 ? 13.084 2.876 -8.960 1.00 93.06 89 HIS A C 1
ATOM 683 O O . 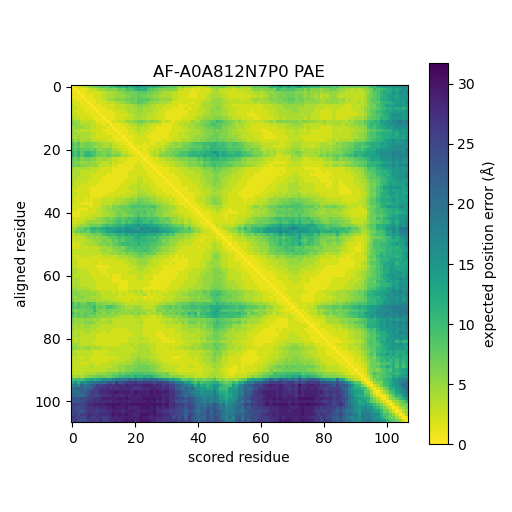HIS A 1 89 ? 12.414 1.893 -8.658 1.00 93.06 89 HIS A O 1
ATOM 689 N N . TRP A 1 90 ? 13.546 3.089 -10.186 1.00 91.25 90 TRP A N 1
ATOM 690 C CA . TRP A 1 90 ? 13.395 2.150 -11.288 1.00 91.25 90 TRP A CA 1
ATOM 691 C C . TRP A 1 90 ? 14.448 2.416 -12.361 1.00 91.25 90 TRP A C 1
ATOM 693 O O . TRP A 1 90 ? 15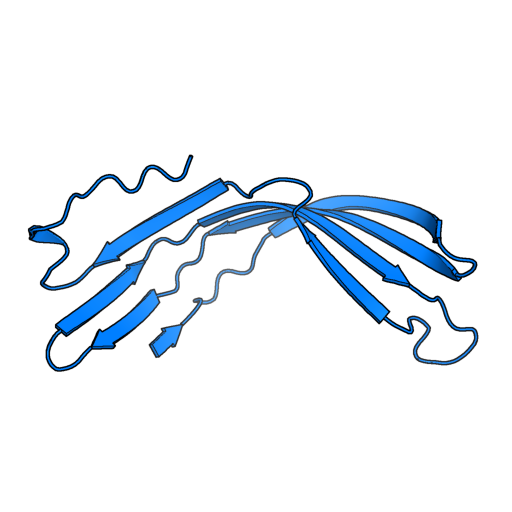.052 3.486 -12.419 1.00 91.25 90 TRP A O 1
ATOM 703 N N . THR A 1 91 ? 14.650 1.437 -13.236 1.00 88.75 91 THR A N 1
ATOM 704 C CA . THR A 1 91 ? 15.538 1.531 -14.396 1.00 88.75 91 THR A CA 1
ATOM 705 C C . THR A 1 91 ? 14.727 1.383 -15.675 1.00 88.75 91 THR A C 1
ATOM 707 O O . THR A 1 91 ? 13.942 0.446 -15.804 1.00 88.75 91 THR A O 1
ATOM 710 N N . PHE A 1 92 ? 14.924 2.288 -16.633 1.00 87.25 92 PHE A N 1
ATOM 711 C CA . PHE A 1 92 ? 14.342 2.149 -17.966 1.00 87.25 92 PHE A CA 1
ATOM 712 C C . PHE A 1 92 ? 15.217 1.257 -18.857 1.00 87.25 92 PHE A C 1
ATOM 714 O O . PHE A 1 92 ? 16.438 1.403 -18.878 1.00 87.25 92 PHE A O 1
ATOM 721 N N . THR A 1 93 ? 14.596 0.370 -19.633 1.00 84.12 93 THR A N 1
ATOM 722 C CA . THR A 1 93 ? 15.253 -0.470 -20.647 1.00 84.12 93 THR A CA 1
ATOM 723 C C . THR A 1 93 ? 14.609 -0.263 -22.026 1.00 84.12 93 THR A C 1
ATOM 725 O O . THR A 1 93 ? 13.485 0.224 -22.118 1.00 84.12 93 THR A O 1
ATOM 728 N N . GLY A 1 94 ? 15.317 -0.567 -23.124 1.00 76.94 94 GLY A N 1
ATOM 729 C CA . GLY A 1 94 ? 14.791 -0.450 -24.499 1.00 76.94 94 GLY A CA 1
ATOM 730 C C . GLY A 1 94 ? 15.545 0.524 -25.418 1.00 76.94 94 GLY A C 1
ATOM 731 O O . GLY A 1 94 ? 16.430 1.263 -24.990 1.00 76.94 94 GLY A O 1
ATOM 732 N N . GLY A 1 95 ? 15.198 0.516 -26.712 1.00 61.84 95 GLY A N 1
ATOM 733 C CA . GLY A 1 95 ? 15.990 1.123 -27.799 1.00 61.84 95 GLY A CA 1
ATOM 734 C C . GLY A 1 95 ? 16.178 2.647 -27.747 1.00 61.84 95 GLY A C 1
ATOM 735 O O . GLY A 1 95 ? 17.116 3.161 -28.348 1.00 61.84 95 GLY A O 1
ATOM 736 N N . LEU A 1 96 ? 15.344 3.371 -26.993 1.00 55.62 96 LEU A N 1
ATOM 737 C CA . LEU A 1 96 ? 15.496 4.815 -26.744 1.00 55.62 96 LEU A CA 1
ATOM 738 C C . LEU A 1 96 ? 16.182 5.136 -25.402 1.00 55.62 96 LEU A C 1
ATOM 740 O O . LEU A 1 96 ? 16.626 6.266 -25.204 1.00 55.62 96 LEU A O 1
ATOM 744 N N . ALA A 1 97 ? 16.323 4.164 -24.492 1.00 53.66 97 ALA A N 1
ATOM 745 C CA . ALA A 1 97 ? 16.926 4.372 -23.170 1.00 53.66 97 ALA A CA 1
ATOM 746 C C . ALA A 1 97 ? 18.442 4.647 -23.243 1.00 53.66 97 ALA A C 1
ATOM 748 O O . ALA A 1 97 ? 19.000 5.282 -22.352 1.00 53.66 97 ALA A O 1
ATOM 749 N N . LEU A 1 98 ? 19.107 4.253 -24.338 1.00 52.06 98 LEU A N 1
ATOM 750 C CA . LEU A 1 98 ? 20.510 4.602 -24.603 1.00 52.06 98 LEU A CA 1
ATOM 751 C C . LEU A 1 98 ? 20.709 6.077 -25.004 1.00 52.06 98 LEU A C 1
ATOM 753 O O . LEU A 1 98 ? 21.806 6.599 -24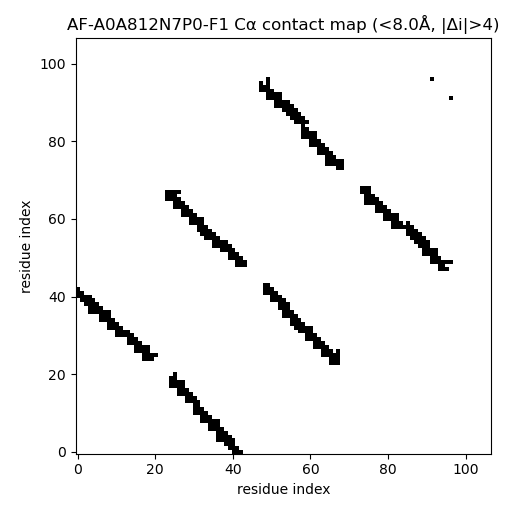.828 1.00 52.06 98 LEU A O 1
ATOM 757 N N . GLY A 1 99 ? 19.669 6.757 -25.507 1.00 46.38 99 GLY A N 1
ATOM 758 C CA . GLY A 1 99 ? 19.710 8.184 -25.866 1.00 46.38 99 GLY A CA 1
ATOM 759 C C . GLY A 1 99 ? 19.180 9.122 -24.777 1.00 46.38 99 GLY A C 1
ATOM 760 O O . GLY A 1 99 ? 19.450 10.318 -24.806 1.00 46.38 99 GLY A O 1
ATOM 761 N N . LEU A 1 100 ? 18.450 8.581 -23.800 1.00 45.84 100 LEU A N 1
ATOM 762 C CA . LEU A 1 100 ? 17.782 9.321 -22.733 1.00 45.84 100 LEU A CA 1
ATOM 763 C C . LEU A 1 100 ? 18.240 8.816 -21.359 1.00 45.84 100 LEU A C 1
ATOM 765 O O . LEU A 1 100 ? 17.418 8.444 -20.523 1.00 45.84 100 LEU A O 1
ATOM 769 N N . LYS A 1 101 ? 19.546 8.905 -21.067 1.00 43.12 101 LYS A N 1
ATOM 770 C CA . LYS A 1 101 ? 20.015 9.142 -19.685 1.00 43.12 101 LYS A CA 1
ATOM 771 C C . LYS A 1 101 ? 19.514 10.522 -19.209 1.00 43.12 101 LYS A C 1
ATOM 773 O O . LYS A 1 101 ? 20.302 11.392 -18.862 1.00 43.12 101 LYS A O 1
ATOM 778 N N . MET A 1 102 ? 18.211 10.771 -19.307 1.00 40.31 102 MET A N 1
ATOM 779 C CA . MET A 1 102 ? 17.581 11.979 -18.816 1.00 40.31 102 MET A CA 1
ATOM 780 C C . MET A 1 102 ? 17.212 11.724 -17.369 1.00 40.31 102 MET A C 1
ATOM 782 O O . MET A 1 102 ? 16.331 10.918 -17.068 1.00 40.31 102 MET A O 1
ATOM 786 N N . ASP A 1 103 ? 17.946 12.416 -16.507 1.00 38.75 103 ASP A N 1
ATOM 787 C CA . ASP A 1 103 ? 17.624 12.691 -15.118 1.00 38.75 103 ASP A CA 1
ATOM 788 C C . ASP A 1 103 ? 16.160 13.122 -14.987 1.00 38.75 103 ASP A C 1
ATOM 790 O O . ASP A 1 103 ? 15.820 14.300 -15.081 1.00 38.75 103 ASP A O 1
ATOM 794 N N . ILE A 1 104 ? 15.269 12.169 -14.732 1.00 42.91 104 ILE A N 1
ATOM 795 C CA . ILE A 1 104 ? 14.019 12.474 -14.047 1.00 42.91 104 ILE A CA 1
ATOM 796 C C . ILE A 1 104 ? 14.323 12.278 -12.567 1.00 42.91 104 ILE A C 1
ATOM 798 O O . ILE A 1 104 ? 14.051 11.239 -11.969 1.00 42.91 104 ILE A O 1
ATOM 802 N N . VAL A 1 105 ? 14.974 13.292 -11.995 1.00 35.22 105 VAL A N 1
ATOM 803 C CA . VAL A 1 105 ? 15.002 13.509 -10.551 1.00 35.22 105 VAL A CA 1
ATOM 804 C C . VAL A 1 105 ? 13.586 13.923 -10.169 1.00 35.22 105 VAL A C 1
ATOM 806 O O . VAL A 1 105 ? 13.190 15.073 -10.360 1.00 35.22 105 VAL A O 1
ATOM 809 N N . THR A 1 106 ? 12.791 12.970 -9.691 1.00 38.50 106 THR A N 1
ATOM 810 C CA . THR A 1 106 ? 11.497 13.268 -9.075 1.00 38.50 106 THR A CA 1
ATOM 811 C C . THR A 1 106 ? 11.776 14.049 -7.791 1.00 38.50 106 THR A C 1
ATOM 813 O O . THR A 1 106 ? 12.411 13.526 -6.873 1.00 38.50 106 THR A O 1
ATOM 816 N N . ARG A 1 107 ? 11.394 15.327 -7.787 1.00 31.36 107 ARG A N 1
ATOM 817 C CA . ARG A 1 107 ? 11.527 16.255 -6.659 1.00 31.36 107 ARG A CA 1
ATOM 818 C C . ARG A 1 107 ? 10.348 16.124 -5.703 1.00 31.36 107 ARG A C 1
ATOM 820 O O . ARG A 1 107 ? 9.236 15.846 -6.203 1.00 31.36 107 ARG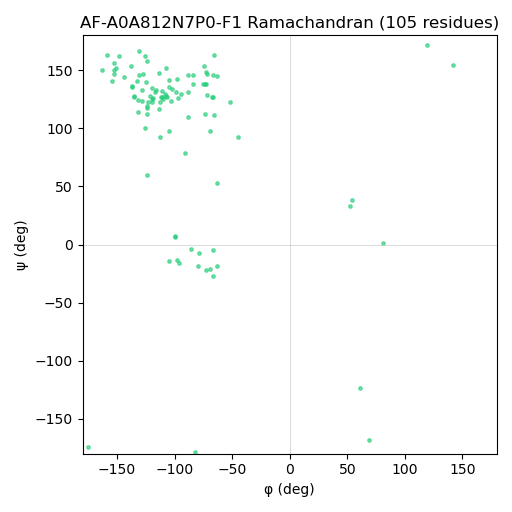 A O 1
#

Secondary structure (DSSP, 8-state):
-EE--S-PPEEEEEEEEEEEETTEEEEEEEEEEEEE---EEEEEETTEEEEEEEEEEEEEEEEEE-SB-SSSSSBS-EEEEESSPPEEEEEEEETTTTT--------

Mean predicted aligned error: 7.23 Å

pLDDT: mean 88.02, std 16.73, range [31.36, 98.31]

Organism: NCBI:txid1628268

Nearest PDB structures (foldseek):
  4p42-assembly1_A  TM=8.764E-01  e=2.653E-04  Homo sapiens
  4p42-assembly1_B  TM=8.872E-01  e=4.253E-04  Homo sapiens
  5h5c-assembly1_A  TM=4.606E-01  e=2.701E+00  Kluyveromyces lactis NRRL Y-1140
  8ova-assembly1_AP  TM=1.973E-01  e=3.331E+00  Trypanosoma brucei brucei
  8b6w-assembly1_A  TM=1.697E-01  e=8.122E+00  Pseudomonas monteilii

Radius of gyration: 19.01 Å; Cα contacts (8 Å, |Δi|>4): 228; chains: 1; bounding box: 44×29×50 Å

Solvent-accessible surface area (backbone atoms only — not comparable to full-atom values): 6096 Å² total; per-residue (Å²): 91,82,42,62,53,84,52,71,67,47,74,50,69,78,47,75,50,77,50,72,57,97,90,34,49,27,46,35,38,40,29,28,39,43,29,65,32,72,23,44,36,40,49,74,59,89,93,44,51,41,35,40,34,64,38,33,42,38,40,42,36,39,35,40,34,40,38,59,42,99,50,88,69,51,54,72,33,78,46,80,42,62,79,50,91,54,52,68,48,67,42,75,40,47,87,60,42,83,80,50,86,64,86,78,75,84,126

Sequence (107 aa):
EINLGDRKPVLGPIQTFFETQNGFEGLNIDTNVTWLCDGKIILRIGAVEIGIENFSLKGSVHLRLRPLLETLPVVGGMQITMLSPPMTHWTFTGGLALGLKMDIVTR

Foldseek 3Di:
DDDQDDFDKDKDDKDWDWDDDPNAIKIKIKIKIWDFTQIKDWDDDPPWIKIKGRKIWTAMKIKIFPRQDPDPVRGPDIDIDTPDPIDIDIQMDTDCSVVPPDDPPPD